Protein AF-A0A831WTR8-F1 (afdb_monomer)

Radius of gyration: 12.12 Å; Cα contacts (8 Å, |Δi|>4): 101; chains: 1; bounding box: 31×21×31 Å

Mean predicted aligned error: 6.69 Å

Sequence (75 aa):
MVAVTKTAIIEQIKEAINAGVKIIGENRVQEAKKKYQILTDDIEWHLVGHLQTNKAKYAVELFDLIHSVDSVKLA

Nearest PDB structures (foldseek):
  5nlc-assembly2_B  TM=9.757E-01  e=1.326E-07  Synechococcus elongatus PCC 7942 = FACH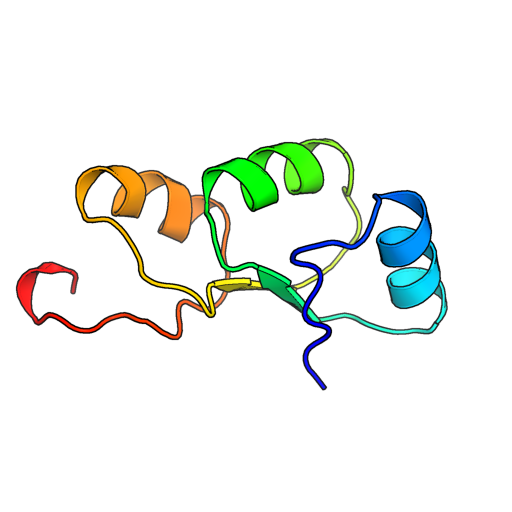B-805
  5nm8-assembly2_B  TM=9.623E-01  e=9.225E-07  Synechococcus elongatus PCC 7942 = FACHB-805
  1b54-assembly1_A  TM=9.349E-01  e=3.331E-04  Saccharomyces cerevisiae
  1ct5-assembly1_A  TM=9.318E-01  e=1.427E-03  Saccharomyces cerevisiae
  3kw3-assembly1_A  TM=8.313E-01  e=2.367E+00  Bartonella henselae

Secondary structure (DSSP, 8-state):
--EE-TT--HHHHHHHHHTT--EEEES-HHHHHHHHTT--SS-EEEE-S---GGGHHHHHHH-SEES----GGG-

Foldseek 3Di:
DEDECAPPDLVVVVVCVVVVAQHYEYADLVVLVVSCVVDVDNHAYEHPHADDPVCLVSCVVRHPYYPHPPDPVSD

Solvent-accessible surface area (backbone atoms only — not comparable to full-atom values): 4538 Å² total; per-residue (Å²): 124,74,46,74,45,82,84,55,52,70,67,59,49,52,50,41,41,73,72,67,50,45,34,42,29,32,49,44,65,70,59,45,52,61,48,52,77,72,50,83,64,95,56,47,30,30,32,69,27,75,69,54,76,95,45,46,74,60,38,68,76,66,30,83,40,70,74,39,77,86,50,84,89,77,111

pLDDT: mean 78.54, std 10.7, range [46.47, 89.56]

Structure (mmCIF, N/CA/C/O backbone):
data_AF-A0A831WTR8-F1
#
_entry.id   AF-A0A831WTR8-F1
#
loop_
_atom_site.group_PDB
_atom_site.id
_atom_site.type_symbol
_atom_site.label_atom_id
_atom_site.label_alt_id
_atom_site.label_comp_id
_atom_site.label_asym_id
_atom_site.label_entity_id
_atom_site.label_seq_id
_atom_site.pdbx_PDB_ins_code
_atom_site.Cartn_x
_atom_site.Cartn_y
_atom_site.Cartn_z
_atom_site.occupancy
_atom_site.B_iso_or_equiv
_atom_site.auth_seq_id
_atom_site.auth_comp_id
_atom_site.auth_asym_id
_atom_site.auth_atom_id
_atom_site.pdbx_PDB_model_num
ATOM 1 N N . MET A 1 1 ? -15.383 -4.053 -5.160 1.00 53.62 1 MET A N 1
ATOM 2 C CA . MET A 1 1 ? -15.413 -2.576 -5.270 1.00 53.62 1 MET A CA 1
ATOM 3 C C . MET A 1 1 ? -14.085 -2.075 -4.727 1.00 53.62 1 MET A C 1
ATOM 5 O O . MET A 1 1 ? -13.723 -2.524 -3.651 1.00 53.62 1 MET A O 1
ATOM 9 N N . VAL A 1 2 ? -13.336 -1.254 -5.468 1.00 59.12 2 VAL A N 1
ATOM 10 C CA . VAL A 1 2 ? -12.010 -0.763 -5.038 1.00 59.12 2 VAL A CA 1
ATOM 11 C C . VAL A 1 2 ? -12.164 0.668 -4.533 1.00 59.12 2 VAL A C 1
ATOM 13 O O . VAL A 1 2 ? -12.619 1.527 -5.289 1.00 59.12 2 VAL A O 1
ATOM 16 N N . ALA A 1 3 ? -11.812 0.933 -3.274 1.00 70.69 3 ALA A N 1
ATOM 17 C CA . ALA A 1 3 ? -11.812 2.293 -2.739 1.00 70.69 3 ALA A CA 1
ATOM 18 C C . ALA A 1 3 ? -10.464 2.963 -3.035 1.00 70.69 3 ALA A C 1
ATOM 20 O O . ALA A 1 3 ? -9.425 2.510 -2.565 1.00 70.69 3 ALA A O 1
ATOM 21 N N . VAL A 1 4 ? -10.467 4.037 -3.828 1.00 69.25 4 VAL A N 1
ATOM 22 C CA . VAL A 1 4 ? -9.241 4.773 -4.178 1.00 69.25 4 VAL A CA 1
ATOM 23 C C . VAL A 1 4 ? -8.956 5.828 -3.110 1.00 69.25 4 VAL A C 1
ATOM 25 O O . VAL A 1 4 ? -9.682 6.814 -2.997 1.00 69.25 4 VAL A O 1
ATOM 28 N N . THR A 1 5 ? -7.879 5.653 -2.345 1.00 64.75 5 THR A N 1
ATOM 29 C CA . THR A 1 5 ? -7.612 6.410 -1.104 1.00 64.75 5 THR A CA 1
ATOM 30 C C . THR A 1 5 ? -6.480 7.434 -1.223 1.00 64.75 5 THR A C 1
ATOM 32 O O . THR A 1 5 ? -5.965 7.909 -0.210 1.00 64.75 5 THR A O 1
ATOM 35 N N . LYS A 1 6 ? -6.129 7.853 -2.448 1.00 60.53 6 LYS A N 1
ATOM 36 C CA . LYS A 1 6 ? -4.983 8.741 -2.756 1.00 60.53 6 LYS A CA 1
ATOM 37 C C . LYS A 1 6 ? -4.904 10.050 -1.943 1.00 60.53 6 LYS A C 1
ATOM 39 O O . LYS A 1 6 ? -3.829 10.615 -1.796 1.00 60.53 6 LYS A O 1
ATOM 44 N N . THR A 1 7 ? -6.033 10.555 -1.443 1.00 66.50 7 THR A N 1
ATOM 45 C CA . THR A 1 7 ? -6.132 11.759 -0.589 1.00 66.50 7 THR A CA 1
ATOM 46 C C . THR A 1 7 ? -6.823 11.484 0.743 1.00 66.50 7 THR A C 1
ATOM 48 O O . THR A 1 7 ? -7.040 12.411 1.517 1.00 66.50 7 THR A O 1
ATOM 51 N N . ALA A 1 8 ? -7.201 10.233 0.998 1.00 68.94 8 ALA A N 1
ATOM 52 C CA . ALA A 1 8 ? -7.903 9.870 2.213 1.00 68.94 8 ALA A CA 1
ATOM 53 C C . ALA A 1 8 ? -6.915 9.805 3.380 1.00 68.94 8 ALA A C 1
ATOM 55 O O . ALA A 1 8 ? -5.857 9.165 3.282 1.00 68.94 8 ALA A O 1
ATOM 56 N N . ILE A 1 9 ? -7.272 10.472 4.476 1.00 77.12 9 ILE A N 1
ATOM 57 C CA . ILE A 1 9 ? -6.582 10.323 5.759 1.00 77.12 9 ILE A CA 1
ATOM 58 C C . ILE A 1 9 ? -6.867 8.935 6.341 1.00 77.12 9 ILE A C 1
ATOM 60 O O . ILE A 1 9 ? -7.813 8.258 5.938 1.00 77.12 9 ILE A O 1
ATOM 64 N N . ILE A 1 10 ? -6.035 8.493 7.281 1.00 80.06 10 ILE A N 1
ATOM 65 C CA . ILE A 1 10 ? -6.095 7.133 7.836 1.00 80.06 10 ILE A CA 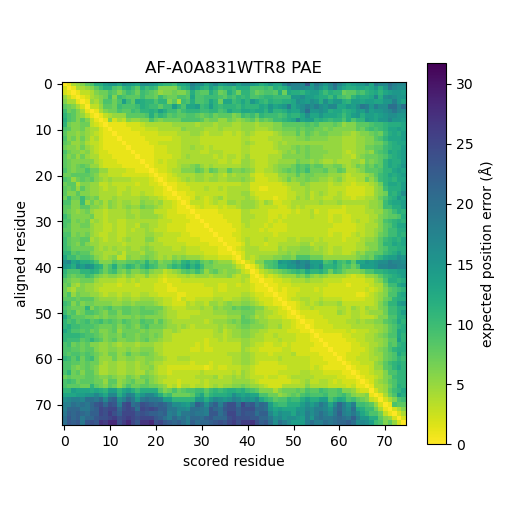1
ATOM 66 C C . ILE A 1 10 ? -7.462 6.857 8.465 1.00 80.06 10 ILE A C 1
ATOM 68 O O . ILE A 1 10 ? -7.996 5.764 8.310 1.00 80.06 10 ILE A O 1
ATOM 72 N N . GLU A 1 11 ? -8.059 7.855 9.110 1.00 80.50 11 GLU A N 1
ATOM 73 C CA . GLU A 1 11 ? -9.392 7.777 9.704 1.00 80.50 11 GLU A CA 1
ATOM 74 C C . GLU A 1 11 ? -10.463 7.433 8.663 1.00 80.50 11 GLU A C 1
ATOM 76 O O . GLU A 1 11 ? -11.247 6.517 8.882 1.00 80.50 11 GLU A O 1
ATOM 81 N N . GLN A 1 12 ? -10.445 8.081 7.496 1.00 81.94 12 GLN A N 1
ATOM 82 C CA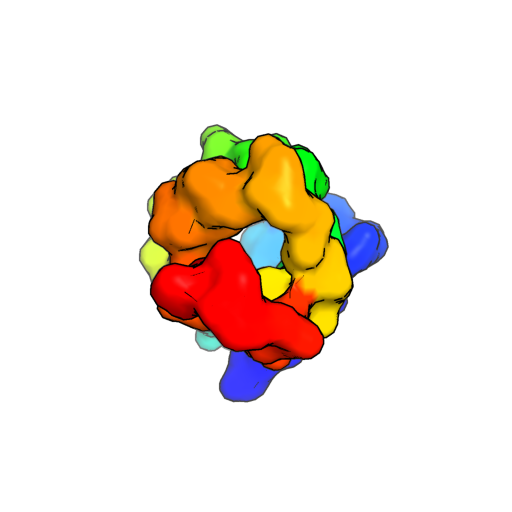 . GLN A 1 12 ? -11.397 7.795 6.413 1.00 81.94 12 GLN A CA 1
ATOM 83 C C . GLN A 1 12 ? -11.211 6.388 5.848 1.00 81.94 12 GLN A C 1
ATOM 85 O O . GLN A 1 12 ? -12.169 5.735 5.441 1.00 81.94 12 GLN A O 1
ATOM 90 N N . ILE A 1 13 ? -9.966 5.913 5.822 1.00 80.44 13 ILE A N 1
ATOM 91 C CA . ILE A 1 13 ? -9.666 4.551 5.398 1.00 80.44 13 ILE A CA 1
ATOM 92 C C . ILE A 1 13 ? -10.224 3.553 6.412 1.00 80.44 13 ILE A C 1
ATOM 94 O O . ILE A 1 13 ? -10.905 2.614 6.019 1.00 80.44 13 ILE A O 1
ATOM 98 N N . LYS A 1 14 ? -10.016 3.787 7.710 1.00 82.50 14 LYS A N 1
ATOM 99 C CA . LYS A 1 14 ? -10.591 2.956 8.776 1.00 82.50 14 LYS A CA 1
ATOM 100 C C . LYS A 1 14 ? -12.115 2.951 8.745 1.00 82.50 14 LYS A C 1
ATOM 102 O O . LYS A 1 14 ? -12.717 1.900 8.930 1.00 82.50 14 LYS A O 1
ATOM 107 N N . GLU A 1 15 ? -12.749 4.089 8.479 1.00 84.25 15 GLU A N 1
ATOM 108 C CA . GLU A 1 15 ? -14.202 4.154 8.286 1.00 84.25 15 GLU A CA 1
ATOM 109 C C . GLU A 1 15 ? -14.654 3.319 7.089 1.00 84.25 15 GLU A C 1
ATOM 111 O O . GLU A 1 15 ? -15.612 2.561 7.210 1.00 84.25 15 GLU A O 1
ATOM 116 N N . ALA A 1 16 ? -13.947 3.393 5.959 1.00 82.69 16 ALA A N 1
ATOM 117 C CA . ALA A 1 16 ? -14.242 2.562 4.798 1.00 82.69 16 ALA A CA 1
ATOM 118 C C . ALA A 1 16 ? -14.098 1.065 5.123 1.00 82.69 16 ALA A C 1
ATOM 120 O O . ALA A 1 16 ? -14.974 0.277 4.765 1.00 82.69 16 ALA A O 1
ATOM 121 N N . ILE A 1 17 ? -13.043 0.678 5.846 1.00 83.00 17 ILE A N 1
ATOM 122 C CA . ILE A 1 17 ? -12.821 -0.704 6.300 1.00 83.00 17 ILE A CA 1
ATOM 123 C C . ILE A 1 17 ? -13.969 -1.163 7.203 1.00 83.00 17 ILE A C 1
ATOM 125 O O . ILE A 1 17 ? -14.569 -2.208 6.959 1.00 83.00 17 ILE A O 1
ATOM 129 N N . ASN A 1 18 ? -14.350 -0.340 8.184 1.00 83.62 18 ASN A N 1
ATOM 130 C CA . ASN A 1 18 ? -15.488 -0.607 9.067 1.00 83.62 18 ASN A CA 1
ATOM 131 C C . ASN A 1 18 ? -16.824 -0.670 8.310 1.00 83.62 18 ASN A C 1
ATOM 133 O O . ASN A 1 18 ? -17.718 -1.418 8.700 1.00 83.62 18 ASN A O 1
ATOM 137 N N . ALA A 1 19 ? -16.958 0.066 7.206 1.00 84.81 19 ALA A N 1
ATOM 138 C CA . ALA A 1 19 ? -18.103 -0.008 6.302 1.00 84.81 19 ALA A CA 1
ATOM 139 C C . ALA A 1 19 ? -18.089 -1.262 5.399 1.00 84.81 19 ALA A C 1
ATOM 141 O O . ALA A 1 19 ? -18.986 -1.436 4.573 1.00 84.81 19 ALA A O 1
ATOM 142 N N . GLY A 1 20 ? -17.095 -2.144 5.550 1.00 84.25 20 GLY A N 1
ATOM 143 C CA . GLY A 1 20 ? -16.970 -3.408 4.824 1.00 84.25 20 GLY A CA 1
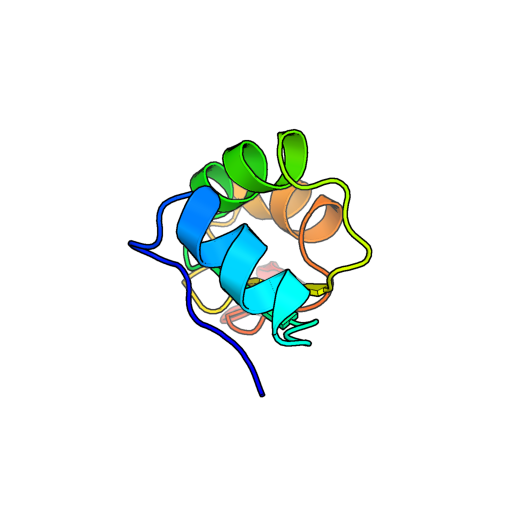ATOM 144 C C . GLY A 1 20 ? -16.106 -3.334 3.565 1.00 84.25 20 GLY A C 1
ATOM 145 O O . GLY A 1 20 ? -16.099 -4.282 2.775 1.00 84.25 20 GLY A O 1
ATOM 146 N N . VAL A 1 21 ? -15.376 -2.235 3.343 1.00 84.31 21 VAL A N 1
ATOM 147 C CA . VAL A 1 21 ? -14.390 -2.166 2.260 1.00 84.31 21 VAL A CA 1
ATOM 148 C C . VAL A 1 21 ? -13.205 -3.054 2.607 1.00 84.31 21 VAL A C 1
ATOM 150 O O . VAL A 1 21 ? -12.535 -2.858 3.613 1.00 84.31 21 VAL A O 1
ATOM 153 N N . LYS A 1 22 ? -12.919 -4.005 1.722 1.00 84.44 22 LYS A N 1
ATOM 154 C CA . LYS A 1 22 ? -11.783 -4.921 1.862 1.00 84.44 22 LYS A CA 1
ATOM 155 C C . LYS A 1 22 ? -10.625 -4.619 0.923 1.00 84.44 22 LYS A C 1
ATOM 157 O O . LYS A 1 22 ? -9.567 -5.195 1.094 1.00 84.44 22 LYS A O 1
ATOM 162 N N . ILE A 1 23 ? -10.830 -3.749 -0.067 1.00 85.56 23 ILE A N 1
ATOM 163 C CA . ILE A 1 23 ? -9.851 -3.500 -1.128 1.00 85.56 23 ILE A CA 1
ATOM 164 C C . ILE A 1 23 ? -9.522 -2.013 -1.195 1.00 85.56 23 ILE A C 1
ATOM 166 O O . ILE A 1 23 ? -10.406 -1.181 -1.442 1.00 85.56 23 ILE A O 1
ATOM 170 N N . ILE A 1 24 ? -8.240 -1.698 -1.030 1.00 85.88 24 ILE A N 1
ATOM 171 C CA . ILE A 1 24 ? -7.701 -0.341 -1.033 1.00 85.88 24 ILE A CA 1
ATOM 172 C C . ILE A 1 24 ? -6.805 -0.131 -2.246 1.00 85.88 24 ILE A C 1
ATOM 174 O O . ILE A 1 24 ? -5.819 -0.832 -2.444 1.00 85.88 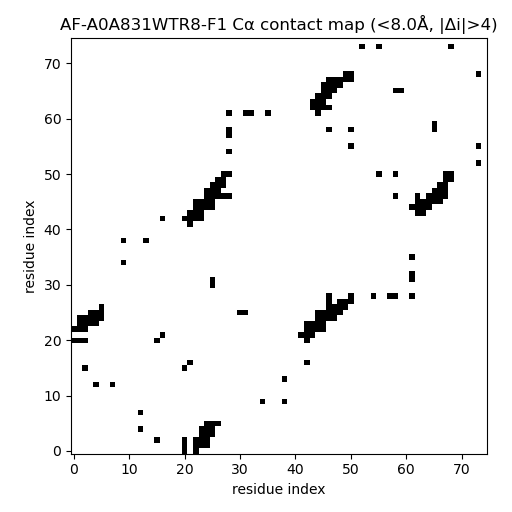24 ILE A O 1
ATOM 178 N N . GLY A 1 25 ? -7.135 0.878 -3.049 1.00 87.12 25 GLY A N 1
ATOM 179 C CA . GLY A 1 25 ? -6.356 1.287 -4.210 1.00 87.12 25 GLY A CA 1
ATOM 180 C C . GLY A 1 25 ? -5.460 2.487 -3.911 1.00 87.12 25 GLY A C 1
ATOM 181 O O . GLY A 1 25 ? -5.961 3.577 -3.621 1.00 87.12 25 GLY A O 1
ATOM 182 N N . GLU A 1 26 ? -4.147 2.329 -4.075 1.00 85.19 26 GLU A N 1
ATOM 183 C CA . GLU A 1 26 ? -3.169 3.417 -3.983 1.00 85.19 26 GLU A CA 1
ATOM 184 C C . GLU A 1 26 ? -2.416 3.630 -5.295 1.00 85.19 26 GLU A C 1
ATOM 186 O O . GLU A 1 26 ? -2.229 2.721 -6.102 1.00 85.19 26 GLU A O 1
ATOM 191 N N . ASN A 1 27 ? -1.941 4.858 -5.501 1.00 84.38 27 ASN A N 1
ATOM 192 C CA . ASN A 1 27 ? -1.190 5.216 -6.708 1.00 84.38 27 ASN A CA 1
ATOM 193 C C . ASN A 1 27 ? 0.326 5.216 -6.501 1.00 84.38 27 ASN A C 1
ATOM 195 O O . ASN A 1 27 ? 1.084 5.272 -7.468 1.00 84.38 27 ASN A O 1
ATOM 199 N N . ARG A 1 28 ? 0.785 5.228 -5.246 1.00 82.75 28 ARG A N 1
ATOM 200 C CA . ARG A 1 28 ? 2.198 5.383 -4.897 1.00 82.75 28 ARG A CA 1
ATOM 201 C C . ARG A 1 28 ? 2.589 4.420 -3.788 1.00 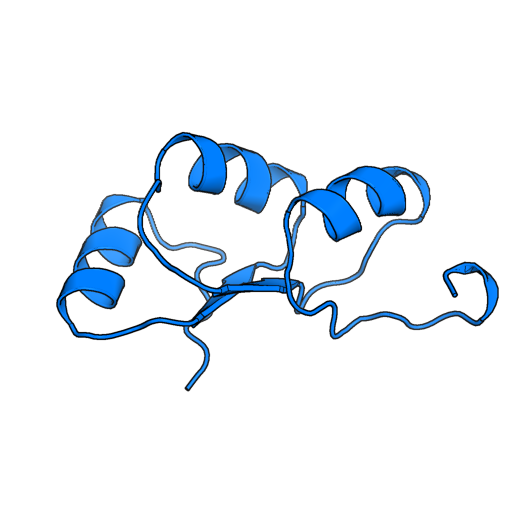82.75 28 ARG A C 1
ATOM 203 O O . ARG A 1 28 ? 2.095 4.509 -2.670 1.00 82.75 28 ARG A O 1
ATOM 210 N N . VAL A 1 29 ? 3.602 3.602 -4.067 1.00 86.50 29 VAL A N 1
ATOM 211 C CA . VAL A 1 29 ? 4.149 2.605 -3.129 1.00 86.50 29 VAL A CA 1
ATOM 212 C C . VAL A 1 29 ? 4.580 3.214 -1.790 1.00 86.50 29 VAL A C 1
ATOM 214 O O . VAL A 1 29 ? 4.387 2.615 -0.741 1.00 86.50 29 VAL A O 1
ATOM 217 N N . GLN A 1 30 ? 5.154 4.421 -1.792 1.00 86.19 30 GLN A N 1
ATOM 218 C CA . GLN A 1 30 ? 5.601 5.062 -0.548 1.00 86.19 30 GLN A CA 1
ATOM 219 C C . GLN A 1 30 ? 4.441 5.500 0.351 1.00 86.19 30 GLN A C 1
ATOM 221 O O . GLN A 1 30 ? 4.564 5.434 1.571 1.00 86.19 30 GLN A O 1
ATOM 226 N N . GLU A 1 31 ? 3.339 5.963 -0.241 1.00 83.31 31 GLU A N 1
ATOM 227 C CA . GLU A 1 31 ? 2.147 6.370 0.506 1.00 83.31 31 GLU A CA 1
ATOM 228 C C . GLU A 1 31 ? 1.444 5.132 1.067 1.00 83.31 31 GLU A C 1
ATOM 230 O O . GLU A 1 31 ? 1.160 5.091 2.264 1.00 83.31 31 GLU A O 1
ATOM 235 N N . ALA A 1 32 ? 1.304 4.084 0.248 1.00 85.06 32 ALA A N 1
ATOM 236 C CA . ALA A 1 32 ? 0.802 2.787 0.689 1.00 85.06 32 ALA A CA 1
ATOM 237 C C . ALA A 1 32 ? 1.639 2.210 1.832 1.00 85.06 32 ALA A C 1
ATOM 239 O O . ALA A 1 32 ? 1.083 1.853 2.856 1.00 85.06 32 ALA A O 1
ATOM 240 N N . LYS A 1 33 ? 2.975 2.230 1.740 1.00 86.06 33 LYS A N 1
ATOM 241 C CA . LYS A 1 33 ? 3.855 1.731 2.809 1.00 86.06 33 LYS A CA 1
ATOM 242 C C . LYS A 1 33 ? 3.607 2.414 4.156 1.00 86.06 33 LYS A C 1
ATOM 244 O O . LYS A 1 33 ? 3.588 1.745 5.183 1.00 86.06 33 LYS A O 1
ATOM 249 N N . LYS A 1 34 ? 3.422 3.740 4.164 1.00 86.31 34 LYS A N 1
ATOM 250 C CA . LYS A 1 34 ? 3.124 4.487 5.398 1.00 86.31 34 LYS A CA 1
ATOM 251 C C . LYS A 1 34 ? 1.779 4.074 5.990 1.00 86.31 34 LYS A C 1
ATOM 253 O O . LYS A 1 34 ? 1.673 3.938 7.201 1.00 86.31 34 LYS A O 1
ATOM 258 N N . LYS A 1 35 ? 0.769 3.880 5.141 1.00 83.19 35 LYS A N 1
ATOM 259 C CA . LYS A 1 35 ? -0.579 3.491 5.568 1.00 83.19 35 LYS A CA 1
ATOM 260 C C . LYS A 1 35 ? -0.635 2.025 6.001 1.00 83.19 35 LYS A C 1
ATOM 262 O O . LYS A 1 35 ? -1.193 1.754 7.050 1.00 83.19 35 LYS A O 1
ATOM 267 N N . TYR A 1 36 ? 0.024 1.124 5.278 1.00 83.62 36 TYR A N 1
ATOM 268 C CA . TYR A 1 36 ? 0.166 -0.301 5.592 1.00 83.62 36 TYR A CA 1
ATOM 269 C C . TYR A 1 36 ? 0.787 -0.536 6.974 1.00 83.62 36 TYR A C 1
ATOM 271 O O . TYR A 1 36 ? 0.350 -1.392 7.726 1.00 83.62 36 TYR A O 1
ATOM 279 N N . GLN A 1 37 ? 1.777 0.271 7.368 1.00 82.12 37 GLN A N 1
ATOM 280 C CA . GLN A 1 37 ? 2.355 0.179 8.716 1.00 82.12 37 GLN A CA 1
ATOM 281 C C . GLN A 1 37 ? 1.377 0.558 9.838 1.00 82.12 37 GLN A C 1
ATOM 283 O O . GLN A 1 37 ? 1.616 0.215 10.992 1.00 82.12 37 GLN A O 1
ATOM 288 N N . ILE A 1 38 ? 0.316 1.297 9.516 1.00 83.38 38 ILE A N 1
ATOM 289 C CA . ILE A 1 38 ? -0.657 1.820 10.482 1.00 83.38 38 ILE A CA 1
ATOM 290 C C . ILE A 1 38 ? -1.969 1.023 10.427 1.00 83.38 38 ILE A C 1
ATOM 292 O O . ILE A 1 38 ? -2.677 0.925 11.427 1.00 83.38 38 ILE A O 1
ATOM 296 N N . LEU A 1 39 ? -2.294 0.475 9.260 1.00 78.50 39 LEU A N 1
ATOM 297 C CA . LEU A 1 39 ? -3.478 -0.318 8.974 1.00 78.50 39 LEU A CA 1
ATOM 298 C C . LEU A 1 39 ? -3.062 -1.789 8.944 1.00 78.50 39 LEU A C 1
ATOM 300 O O . LEU A 1 39 ? -2.534 -2.267 7.947 1.00 78.50 39 LEU A O 1
ATOM 304 N N . THR A 1 40 ? -3.281 -2.485 10.054 1.00 67.00 40 THR A N 1
ATOM 305 C CA . THR A 1 40 ? -2.996 -3.922 10.210 1.00 67.00 40 THR A CA 1
ATOM 306 C C . THR A 1 40 ? -4.220 -4.798 9.942 1.00 67.00 40 THR A C 1
ATOM 308 O O . THR A 1 40 ? -4.220 -5.973 10.296 1.00 67.00 40 THR A O 1
ATOM 311 N N . ASP A 1 41 ? -5.288 -4.209 9.408 1.00 71.31 41 ASP A N 1
ATOM 312 C CA . ASP A 1 41 ? -6.530 -4.912 9.111 1.00 71.31 41 ASP A CA 1
ATOM 313 C C . ASP A 1 41 ? -6.361 -5.845 7.903 1.00 71.31 41 ASP A C 1
ATOM 315 O O . ASP A 1 41 ? -5.482 -5.650 7.064 1.00 71.31 41 ASP A O 1
ATOM 319 N N . ASP A 1 42 ? -7.219 -6.861 7.826 1.00 76.00 42 ASP A N 1
ATOM 320 C CA . ASP A 1 42 ? -7.232 -7.874 6.765 1.00 76.00 42 ASP A CA 1
ATOM 321 C C . ASP A 1 42 ? -7.823 -7.278 5.471 1.00 76.00 42 ASP A C 1
ATOM 323 O O . ASP A 1 42 ? -8.997 -7.468 5.135 1.00 76.00 42 ASP A O 1
ATOM 327 N N . ILE A 1 43 ? -7.022 -6.442 4.806 1.00 83.50 43 ILE A N 1
ATOM 328 C CA . ILE A 1 43 ? -7.373 -5.710 3.588 1.00 83.50 43 ILE A CA 1
ATOM 329 C C . ILE A 1 43 ? -6.390 -5.980 2.453 1.00 83.50 43 ILE A C 1
ATOM 331 O O . ILE A 1 43 ? -5.178 -6.020 2.650 1.00 83.50 43 ILE A O 1
ATOM 335 N N . GLU A 1 44 ? -6.933 -6.071 1.245 1.00 87.25 44 GLU A N 1
ATOM 336 C CA . GLU A 1 44 ? -6.179 -6.215 0.007 1.00 87.25 44 GLU A CA 1
ATOM 337 C C . GLU A 1 44 ? -5.713 -4.848 -0.501 1.00 87.25 44 GLU A C 1
ATOM 339 O O . GLU A 1 44 ? -6.485 -3.883 -0.597 1.00 87.25 44 GLU A O 1
ATOM 344 N N . TRP A 1 45 ? -4.443 -4.772 -0.882 1.00 87.88 45 TRP A N 1
ATOM 345 C CA . TRP A 1 45 ? -3.812 -3.565 -1.397 1.00 87.88 45 TRP A CA 1
ATOM 346 C C . TRP A 1 45 ? -3.597 -3.674 -2.899 1.00 87.88 45 TRP A C 1
ATOM 348 O O . TRP A 1 45 ? -2.897 -4.550 -3.401 1.00 87.88 45 TRP A O 1
ATOM 358 N N . HIS A 1 46 ? -4.159 -2.725 -3.639 1.00 89.56 46 HIS A N 1
ATOM 359 C CA . HIS A 1 46 ? -4.045 -2.651 -5.087 1.00 89.56 46 HIS A CA 1
ATOM 360 C C . HIS A 1 46 ? -3.240 -1.416 -5.499 1.00 89.56 46 HIS A C 1
ATOM 362 O O . HIS A 1 46 ? -3.571 -0.285 -5.134 1.00 89.56 46 HIS A O 1
ATOM 368 N N . LEU A 1 47 ? -2.191 -1.606 -6.300 1.00 87.69 47 LEU A N 1
ATOM 369 C CA . LEU A 1 47 ? -1.468 -0.504 -6.928 1.00 87.69 47 LEU A CA 1
ATOM 370 C C . LEU A 1 47 ? -2.143 -0.175 -8.261 1.00 87.69 47 LEU A C 1
ATOM 372 O O . LEU A 1 47 ? -2.040 -0.932 -9.226 1.00 87.69 47 LEU A O 1
ATOM 376 N N . VAL A 1 48 ? -2.831 0.964 -8.312 1.00 85.38 48 VAL A N 1
ATOM 377 C CA . VAL A 1 48 ? -3.584 1.427 -9.495 1.00 85.38 48 VAL A CA 1
ATOM 378 C C . VAL A 1 48 ? -2.837 2.533 -10.253 1.00 85.38 48 VAL A C 1
ATOM 380 O O . VAL A 1 48 ? -3.188 2.881 -11.377 1.00 85.38 48 VAL A O 1
ATOM 383 N N . GLY A 1 49 ? -1.785 3.087 -9.650 1.00 82.38 49 GLY A N 1
ATOM 384 C CA . GLY A 1 49 ? -0.919 4.096 -10.259 1.00 82.38 49 GLY A CA 1
ATOM 385 C C . GLY A 1 49 ? 0.382 3.509 -10.789 1.00 82.38 49 GLY A C 1
ATOM 386 O O . GLY A 1 49 ? 0.748 2.392 -10.459 1.00 82.38 49 GLY A O 1
ATOM 387 N N . HIS A 1 50 ? 1.106 4.295 -11.580 1.00 81.44 50 HIS A N 1
ATOM 388 C CA . HIS A 1 50 ? 2.324 3.855 -12.255 1.00 81.44 50 HIS A CA 1
ATOM 389 C C . HIS A 1 50 ? 3.410 3.323 -11.297 1.00 81.44 50 HIS A C 1
ATOM 391 O O . HIS A 1 50 ? 3.872 4.029 -10.390 1.00 81.44 50 HIS A O 1
ATOM 397 N N . LEU A 1 51 ? 3.874 2.097 -11.555 1.00 83.31 51 LEU A N 1
ATOM 398 C CA . LEU A 1 51 ? 4.961 1.462 -10.819 1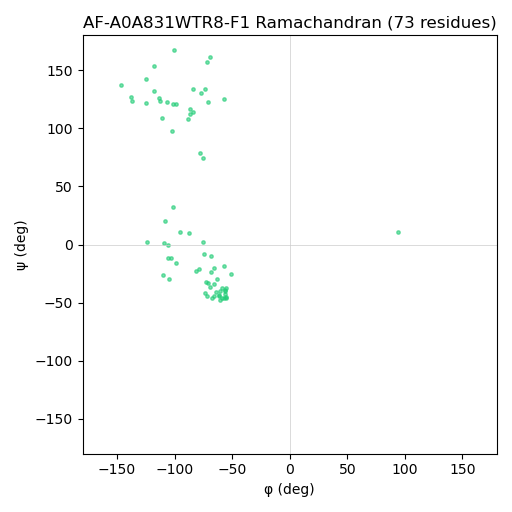.00 83.31 51 LEU A CA 1
ATOM 399 C C . LEU A 1 51 ? 6.329 1.882 -11.366 1.00 83.31 51 LEU A C 1
ATOM 401 O O . LEU A 1 51 ? 6.735 1.507 -12.462 1.00 83.31 51 LEU A O 1
ATOM 405 N N . GLN A 1 52 ? 7.091 2.602 -10.547 1.00 81.06 52 GLN A N 1
ATOM 406 C CA . GLN A 1 52 ? 8.491 2.897 -10.846 1.00 81.06 52 GLN A CA 1
ATOM 407 C C . GLN A 1 52 ? 9.354 1.640 -10.649 1.00 81.06 52 GLN A C 1
ATOM 409 O O . GLN A 1 52 ? 9.263 0.989 -9.607 1.00 81.06 52 GLN A O 1
ATOM 414 N N . THR A 1 53 ? 10.241 1.324 -11.599 1.00 81.38 53 THR A N 1
ATOM 415 C CA . THR A 1 53 ? 11.045 0.083 -11.598 1.00 81.38 53 THR A CA 1
ATOM 416 C C . THR A 1 53 ? 11.882 -0.102 -10.330 1.00 81.38 53 THR A C 1
ATOM 418 O O . THR A 1 53 ? 11.938 -1.192 -9.771 1.00 81.38 53 THR A O 1
ATOM 421 N N . ASN A 1 54 ? 12.474 0.972 -9.802 1.00 84.62 54 ASN A N 1
ATOM 422 C CA . ASN A 1 54 ? 13.252 0.936 -8.556 1.00 84.62 54 ASN A CA 1
ATOM 423 C C . ASN A 1 54 ? 12.407 0.668 -7.296 1.00 84.62 54 ASN A C 1
ATOM 425 O O . ASN A 1 54 ? 12.958 0.463 -6.217 1.00 84.62 54 ASN A O 1
ATOM 429 N N . LYS A 1 55 ? 11.077 0.695 -7.416 1.00 83.06 55 LYS A N 1
ATOM 430 C CA . LYS A 1 55 ? 10.127 0.410 -6.338 1.00 83.06 55 LYS A CA 1
ATOM 431 C C . LYS A 1 55 ? 9.394 -0.915 -6.534 1.00 83.06 55 LYS A C 1
ATOM 433 O O . LYS A 1 55 ? 8.590 -1.255 -5.674 1.00 83.06 55 LYS A O 1
ATOM 438 N N . ALA A 1 56 ? 9.695 -1.668 -7.595 1.00 84.81 56 ALA A N 1
ATOM 439 C CA . ALA A 1 56 ? 9.050 -2.945 -7.895 1.00 84.81 56 ALA A CA 1
ATOM 440 C C . ALA A 1 56 ? 9.146 -3.932 -6.727 1.00 84.81 56 ALA A C 1
ATOM 442 O O . ALA A 1 56 ? 8.127 -4.463 -6.306 1.00 84.81 56 ALA A O 1
ATOM 443 N N . LYS A 1 57 ? 10.335 -4.073 -6.122 1.00 86.62 57 LYS A N 1
ATOM 444 C CA . LYS A 1 57 ? 10.543 -4.938 -4.951 1.00 86.62 57 LYS A CA 1
ATOM 445 C C . LYS A 1 57 ? 9.603 -4.599 -3.789 1.00 86.62 57 LYS A C 1
ATOM 447 O O . LYS A 1 57 ? 9.007 -5.482 -3.198 1.00 86.62 57 LYS A O 1
ATOM 452 N N . TYR A 1 58 ? 9.453 -3.314 -3.478 1.00 86.69 58 TYR A N 1
ATOM 453 C CA . TYR A 1 58 ? 8.550 -2.899 -2.408 1.00 86.69 58 TYR A CA 1
ATOM 454 C C . TYR A 1 58 ? 7.088 -3.074 -2.802 1.00 86.69 58 TYR A C 1
ATOM 456 O O . TYR A 1 58 ? 6.263 -3.344 -1.943 1.00 86.69 58 TYR A O 1
ATOM 464 N N . ALA A 1 59 ? 6.759 -2.895 -4.081 1.00 86.19 59 ALA A N 1
ATOM 465 C CA . ALA A 1 59 ? 5.393 -3.044 -4.544 1.00 86.19 59 ALA A CA 1
ATOM 466 C C . ALA A 1 59 ? 4.912 -4.494 -4.420 1.00 86.19 59 ALA A C 1
ATOM 468 O O . ALA A 1 59 ? 3.827 -4.712 -3.904 1.00 86.19 59 ALA A O 1
ATOM 469 N N . VAL A 1 60 ? 5.730 -5.474 -4.805 1.00 86.12 60 VAL A N 1
ATOM 470 C CA . VAL A 1 60 ? 5.360 -6.897 -4.685 1.00 86.12 60 VAL A CA 1
ATOM 471 C C . VAL A 1 60 ? 5.275 -7.385 -3.236 1.00 86.12 60 VAL A C 1
ATOM 473 O O . VAL A 1 60 ? 4.589 -8.358 -2.965 1.00 86.12 60 VAL A O 1
ATOM 476 N N . GLU A 1 61 ? 5.963 -6.722 -2.301 1.00 86.69 61 GLU A N 1
ATOM 477 C CA . GLU A 1 61 ? 5.869 -7.021 -0.864 1.00 86.69 61 GLU A CA 1
ATOM 478 C C . GLU A 1 61 ? 4.635 -6.382 -0.201 1.00 86.69 61 GLU A C 1
ATOM 480 O O . GLU A 1 61 ? 4.229 -6.821 0.870 1.00 86.69 61 GLU A O 1
ATOM 485 N N . LEU A 1 62 ? 4.082 -5.314 -0.790 1.00 85.62 62 LEU A N 1
ATOM 486 C CA . LEU A 1 62 ? 3.031 -4.486 -0.181 1.00 85.62 62 LEU A CA 1
ATOM 487 C C . LEU A 1 62 ? 1.662 -4.616 -0.851 1.00 85.62 62 LEU A C 1
ATOM 489 O O . LEU A 1 62 ? 0.669 -4.294 -0.210 1.00 85.62 62 LEU A O 1
ATOM 493 N N . PHE A 1 63 ? 1.605 -4.975 -2.133 1.00 87.44 63 PHE A N 1
ATOM 494 C CA . PHE A 1 63 ? 0.373 -5.000 -2.916 1.00 87.44 63 PHE A CA 1
ATOM 495 C C . PHE A 1 63 ? 0.063 -6.409 -3.401 1.00 87.44 63 PHE A C 1
ATOM 497 O O . PHE A 1 63 ? 0.908 -7.052 -4.022 1.00 87.44 63 PHE A O 1
ATOM 504 N N . ASP A 1 64 ? -1.182 -6.824 -3.205 1.00 86.62 64 ASP A N 1
ATOM 505 C CA . ASP A 1 64 ? -1.731 -8.083 -3.704 1.00 86.62 64 ASP A CA 1
ATOM 506 C C . ASP A 1 64 ? -1.960 -8.034 -5.218 1.00 86.62 64 ASP A C 1
ATOM 508 O O . ASP A 1 64 ? -1.798 -9.035 -5.917 1.00 86.62 64 ASP A O 1
ATOM 512 N N . LEU A 1 65 ? -2.301 -6.852 -5.748 1.00 83.31 65 LEU A N 1
ATOM 513 C CA . LEU A 1 65 ? -2.534 -6.663 -7.177 1.00 83.31 65 LEU A CA 1
ATOM 514 C C . LEU A 1 65 ? -1.918 -5.365 -7.698 1.00 83.31 65 LEU A C 1
ATOM 516 O O . LEU A 1 65 ? -2.202 -4.270 -7.216 1.00 83.31 65 LEU A O 1
ATOM 520 N N . ILE A 1 66 ? -1.111 -5.466 -8.754 1.00 84.56 66 ILE A N 1
ATOM 521 C CA . ILE A 1 66 ? -0.515 -4.313 -9.435 1.00 84.56 66 ILE A CA 1
ATOM 522 C C . ILE A 1 66 ? -1.160 -4.180 -10.812 1.00 84.56 66 ILE A C 1
ATOM 524 O O . ILE A 1 66 ? -0.907 -4.977 -11.709 1.00 84.56 66 ILE A O 1
ATOM 528 N N . HIS A 1 67 ? -1.991 -3.155 -10.989 1.00 78.94 67 HIS A N 1
ATOM 529 C CA . HIS A 1 67 ? -2.723 -2.926 -12.237 1.00 78.94 67 HIS A CA 1
ATOM 530 C C . HIS A 1 67 ? -1.850 -2.282 -13.325 1.00 78.94 67 HIS A C 1
ATOM 532 O O . HIS A 1 67 ? -2.188 -2.350 -14.500 1.00 78.94 67 HIS A O 1
ATOM 538 N N . SER A 1 68 ? -0.745 -1.635 -12.947 1.00 70.88 68 SER A N 1
ATOM 539 C CA . SER A 1 68 ? 0.045 -0.762 -13.825 1.00 70.88 68 SER A CA 1
ATOM 540 C C . SER A 1 68 ? 1.321 -1.416 -14.377 1.00 70.88 68 SER A C 1
ATOM 542 O O . SER A 1 68 ? 2.358 -0.747 -14.484 1.00 70.88 68 SER A O 1
ATOM 544 N N . VAL A 1 69 ? 1.333 -2.731 -14.614 1.00 64.00 69 VAL A N 1
ATOM 545 C CA . VAL A 1 69 ? 2.525 -3.403 -15.160 1.00 64.00 69 VAL A CA 1
ATOM 546 C C . VAL A 1 69 ? 2.608 -3.131 -16.664 1.00 64.00 69 VAL A C 1
ATOM 548 O O . VAL A 1 69 ? 2.269 -3.966 -17.492 1.00 64.00 69 VAL A O 1
ATOM 551 N N . ASP A 1 70 ? 3.080 -1.937 -17.016 1.00 61.69 70 ASP A N 1
ATOM 552 C CA . ASP A 1 70 ? 3.112 -1.459 -18.404 1.00 61.69 70 ASP A CA 1
ATOM 553 C C . ASP A 1 70 ? 4.386 -1.873 -19.170 1.00 61.69 70 ASP A C 1
ATOM 555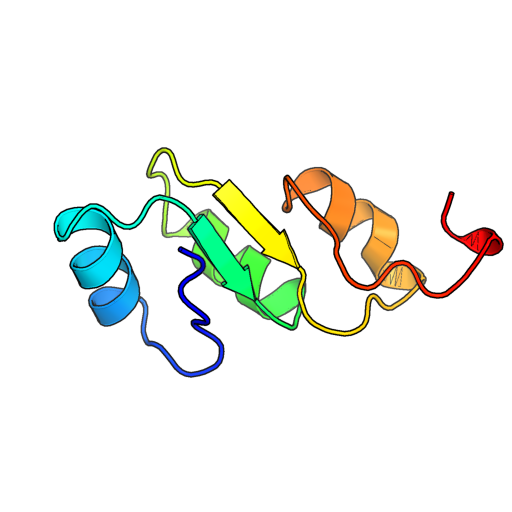 O O . ASP A 1 70 ? 4.639 -1.386 -20.272 1.00 61.69 70 ASP A O 1
ATOM 559 N N . SER A 1 71 ? 5.235 -2.760 -18.628 1.00 51.38 71 SER A N 1
ATOM 560 C CA . SER A 1 71 ? 6.417 -3.224 -19.369 1.00 51.38 71 SER A CA 1
ATOM 561 C C . SER A 1 71 ? 6.805 -4.670 -19.074 1.00 51.38 71 SER A C 1
ATOM 563 O O . SER A 1 71 ? 6.904 -5.071 -17.918 1.00 51.38 71 SER A O 1
ATOM 565 N N . VAL A 1 72 ? 7.155 -5.407 -20.133 1.00 54.19 72 VAL A N 1
ATOM 566 C CA . VAL A 1 72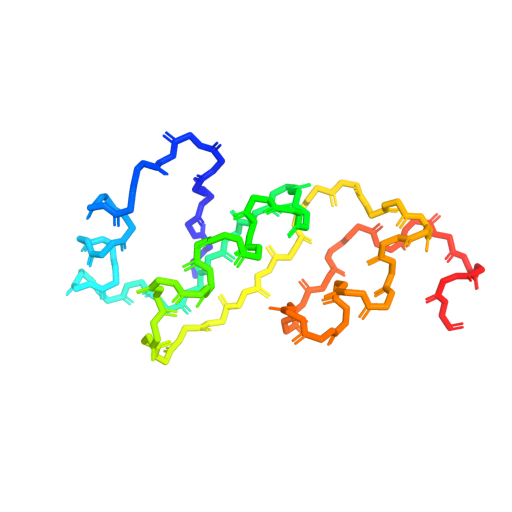 ? 7.673 -6.792 -20.104 1.00 54.19 72 VAL A CA 1
ATOM 567 C C . VAL A 1 72 ? 8.942 -6.935 -19.243 1.00 54.19 72 VAL A C 1
ATOM 569 O O . VAL A 1 72 ? 9.274 -8.024 -18.802 1.00 54.19 72 VAL A O 1
ATOM 572 N N . LYS A 1 73 ? 9.642 -5.832 -18.946 1.00 52.75 73 LYS A N 1
ATOM 573 C CA . LYS A 1 73 ? 10.835 -5.802 -18.081 1.00 52.75 73 LYS A CA 1
ATOM 574 C C . LYS A 1 73 ? 10.542 -5.949 -16.579 1.00 52.75 73 LYS A C 1
ATOM 576 O O . LYS A 1 73 ? 11.489 -6.010 -15.801 1.00 52.75 73 LYS A O 1
ATOM 581 N N . LEU A 1 74 ? 9.269 -5.916 -16.180 1.00 50.00 74 LEU A N 1
ATOM 582 C CA . LEU A 1 74 ? 8.806 -5.992 -14.788 1.00 50.00 74 LEU A CA 1
ATOM 583 C C . LEU A 1 74 ? 8.175 -7.350 -14.423 1.00 50.00 74 LEU A C 1
ATOM 585 O O . LEU A 1 74 ? 7.748 -7.493 -13.279 1.00 50.00 74 LEU A O 1
ATOM 589 N N . ALA A 1 75 ? 8.102 -8.295 -15.369 1.00 46.47 75 ALA A N 1
ATOM 590 C CA . ALA A 1 75 ? 7.599 -9.655 -15.158 1.00 46.47 75 ALA A CA 1
ATOM 591 C C . ALA A 1 75 ? 8.717 -10.626 -14.753 1.00 46.47 75 ALA A C 1
ATOM 593 O O . ALA A 1 75 ? 9.852 -10.456 -15.260 1.00 46.47 75 ALA A O 1
#